Protein AF-A0A8T6V2K8-F1 (afdb_monomer_lite)

pLDDT: mean 85.39, std 12.75, range [41.53, 95.5]

Foldseek 3Di:
DDADFARKDWDADPVPRHTPDIDRLCPVPPWTFPDKDDPDPVQQWIWTQIPVRFIQIKHKDWDWDDDPPDTDTDIDIDGPPDSDTHHPPPPPPPPDD

Secondary structure (DSSP, 8-state):
-EE-TTSEEEEE-TTT--EEEEEETTTTSS--EEEEEEEETTTTEEEEEETTS-EEEEEEEEEEEE-SS-EEEEEEEE-TT-SS-B-----------

Structure (mmCIF, N/CA/C/O backbone):
data_AF-A0A8T6V2K8-F1
#
_entry.id   AF-A0A8T6V2K8-F1
#
loop_
_atom_site.group_PDB
_atom_site.id
_atom_site.type_symbol
_atom_site.label_atom_id
_atom_site.label_alt_id
_atom_site.label_comp_id
_atom_site.label_asym_id
_atom_site.label_entity_id
_atom_site.label_seq_id
_atom_site.pdbx_PDB_ins_code
_atom_site.Cartn_x
_atom_site.Cartn_y
_atom_site.Cartn_z
_atom_site.occupancy
_atom_site.B_iso_or_equiv
_atom_site.auth_seq_id
_atom_site.auth_comp_id
_atom_site.auth_asym_id
_atom_site.auth_atom_id
_atom_site.pdbx_PDB_model_num
ATOM 1 N N . MET A 1 1 ? 6.847 -5.500 -4.308 1.00 89.06 1 MET A N 1
ATOM 2 C CA . MET A 1 1 ? 6.225 -4.577 -3.330 1.00 89.06 1 MET A CA 1
ATOM 3 C C . MET A 1 1 ? 6.332 -5.203 -1.958 1.00 89.06 1 MET A C 1
ATOM 5 O O . MET A 1 1 ? 6.212 -6.419 -1.858 1.00 89.06 1 MET A O 1
ATOM 9 N N . ARG A 1 2 ? 6.552 -4.395 -0.924 1.00 92.31 2 ARG A N 1
ATOM 10 C CA . ARG A 1 2 ? 6.421 -4.802 0.477 1.00 92.31 2 ARG A CA 1
ATOM 11 C C . ARG A 1 2 ? 5.472 -3.855 1.201 1.00 92.31 2 ARG A C 1
ATOM 13 O O . ARG A 1 2 ? 5.434 -2.675 0.868 1.00 92.31 2 ARG A O 1
ATOM 20 N N . LEU A 1 3 ? 4.747 -4.390 2.172 1.00 90.88 3 LEU A N 1
ATOM 21 C CA . LEU A 1 3 ? 3.891 -3.654 3.093 1.00 90.88 3 LEU A CA 1
ATOM 22 C C . LEU A 1 3 ? 4.428 -3.890 4.507 1.00 90.88 3 LEU A C 1
ATOM 24 O O . LEU A 1 3 ? 4.621 -5.041 4.906 1.00 90.88 3 LEU A O 1
ATOM 28 N N . SER A 1 4 ? 4.693 -2.822 5.247 1.00 88.19 4 SER A N 1
ATOM 29 C CA . SER A 1 4 ? 5.109 -2.886 6.649 1.00 88.19 4 SER A CA 1
ATOM 30 C C . SER A 1 4 ? 3.935 -2.674 7.608 1.00 88.19 4 SER A C 1
ATOM 32 O O . SER A 1 4 ? 2.840 -2.267 7.224 1.00 88.19 4 SER A O 1
ATOM 34 N N . LYS A 1 5 ? 4.168 -2.992 8.887 1.00 81.69 5 LYS A N 1
ATOM 35 C CA . LYS A 1 5 ? 3.163 -2.928 9.966 1.00 81.69 5 LYS A CA 1
ATOM 36 C C . LYS A 1 5 ? 2.725 -1.506 10.345 1.00 81.69 5 LYS A C 1
ATOM 38 O O . LYS A 1 5 ? 1.790 -1.329 11.111 1.00 81.69 5 LYS A O 1
ATOM 43 N N . ASP A 1 6 ? 3.401 -0.490 9.847 1.00 83.81 6 ASP A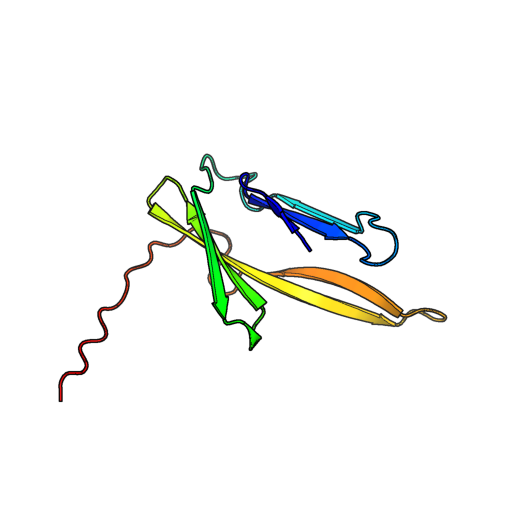 N 1
ATOM 44 C CA . ASP A 1 6 ? 3.037 0.922 9.988 1.00 83.81 6 ASP A CA 1
ATOM 45 C C . ASP A 1 6 ? 2.173 1.415 8.810 1.00 83.81 6 ASP A C 1
ATOM 47 O O . ASP A 1 6 ? 1.908 2.606 8.688 1.00 83.81 6 ASP A O 1
ATOM 51 N N . GLY A 1 7 ? 1.724 0.514 7.925 1.00 88.50 7 GLY A N 1
ATOM 52 C CA . GLY A 1 7 ? 0.920 0.887 6.761 1.00 88.50 7 GLY A CA 1
ATOM 53 C C . GLY A 1 7 ? 1.731 1.573 5.660 1.00 88.50 7 GLY A C 1
ATOM 54 O O . GLY A 1 7 ? 1.162 2.283 4.830 1.00 88.50 7 GLY A O 1
ATOM 55 N N . VAL A 1 8 ? 3.052 1.372 5.638 1.00 92.38 8 VAL A N 1
ATOM 56 C CA . VAL A 1 8 ? 3.919 1.880 4.571 1.00 92.38 8 VAL A CA 1
ATOM 57 C C . VAL A 1 8 ? 4.059 0.835 3.468 1.00 92.38 8 VAL A C 1
ATOM 59 O O . VAL A 1 8 ? 4.452 -0.312 3.694 1.00 92.38 8 VAL A O 1
ATOM 62 N N . VAL A 1 9 ? 3.742 1.244 2.242 1.00 94.81 9 VAL A N 1
ATOM 63 C CA . VAL A 1 9 ? 3.927 0.446 1.033 1.00 94.81 9 VAL A CA 1
ATOM 64 C C . VAL A 1 9 ? 5.180 0.918 0.320 1.00 94.81 9 VAL A C 1
ATOM 66 O O . VAL A 1 9 ? 5.336 2.098 0.023 1.00 94.81 9 VAL A O 1
ATOM 69 N N . GLN A 1 10 ? 6.072 -0.019 0.011 1.00 95.50 10 GLN A N 1
ATOM 70 C CA . GLN A 1 10 ? 7.268 0.258 -0.775 1.00 95.50 10 GLN A CA 1
ATOM 71 C C . GLN A 1 10 ? 7.297 -0.598 -2.030 1.00 95.50 10 GLN A C 1
ATOM 73 O O . GLN A 1 10 ? 7.271 -1.837 -1.996 1.00 95.50 10 GLN A O 1
ATOM 78 N N . PHE A 1 11 ? 7.387 0.090 -3.157 1.00 94.75 11 PHE A N 1
ATOM 79 C CA . PHE A 1 11 ? 7.645 -0.491 -4.457 1.00 94.75 11 PHE A CA 1
ATOM 80 C C . PHE A 1 11 ? 9.135 -0.440 -4.736 1.00 94.75 11 PHE A C 1
ATOM 82 O O . PHE A 1 11 ? 9.791 0.563 -4.469 1.00 94.75 11 PHE A O 1
ATOM 89 N N . PHE A 1 12 ? 9.664 -1.534 -5.263 1.00 93.62 12 PHE A N 1
ATOM 90 C CA . PHE A 1 12 ? 11.078 -1.679 -5.554 1.00 93.62 12 PHE A CA 1
ATOM 91 C C . PHE A 1 12 ? 11.272 -2.592 -6.759 1.00 93.62 12 PHE A C 1
ATOM 93 O O . PHE A 1 12 ? 10.421 -3.450 -7.033 1.00 93.62 12 PHE A O 1
ATOM 100 N N . TYR A 1 13 ? 12.385 -2.403 -7.455 1.00 89.38 13 TYR A N 1
ATOM 101 C CA . TYR A 1 13 ? 12.845 -3.296 -8.507 1.00 89.38 13 TYR A CA 1
ATOM 102 C C . TYR A 1 13 ? 13.293 -4.624 -7.889 1.00 89.38 13 TYR A C 1
ATOM 104 O O . TYR A 1 13 ? 14.049 -4.642 -6.923 1.00 89.38 13 TYR A O 1
ATOM 112 N N . VAL A 1 14 ? 12.780 -5.749 -8.392 1.00 87.06 14 VAL A N 1
ATOM 113 C CA . VAL A 1 14 ? 13.018 -7.073 -7.779 1.00 87.06 14 VAL A CA 1
ATOM 114 C C . VAL A 1 14 ? 14.463 -7.542 -7.976 1.00 87.06 14 VAL A C 1
ATOM 116 O O . VAL A 1 14 ? 14.992 -8.259 -7.133 1.00 87.06 14 VAL A O 1
ATOM 119 N N . ASP A 1 15 ? 15.091 -7.132 -9.072 1.00 89.06 15 ASP A N 1
ATOM 120 C CA . ASP A 1 15 ? 16.462 -7.465 -9.456 1.00 89.06 15 ASP A CA 1
ATOM 121 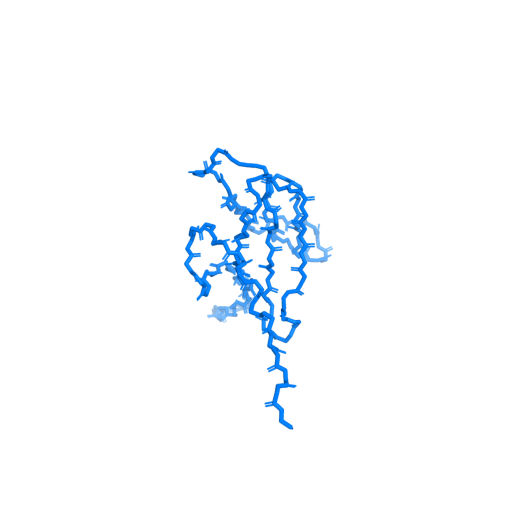C C . ASP A 1 15 ? 17.514 -6.649 -8.693 1.00 89.06 15 ASP A C 1
ATOM 123 O O . ASP A 1 15 ? 18.529 -7.209 -8.282 1.00 89.06 15 ASP A O 1
ATOM 127 N N . THR A 1 16 ? 17.277 -5.354 -8.467 1.00 91.44 16 THR A N 1
ATOM 128 C CA . THR A 1 16 ? 18.239 -4.470 -7.782 1.00 91.44 16 THR A CA 1
ATOM 129 C C . THR A 1 16 ? 17.901 -4.194 -6.317 1.00 91.44 16 THR A C 1
ATOM 131 O O . THR A 1 16 ? 18.775 -3.809 -5.543 1.00 91.44 16 THR A O 1
ATOM 134 N N . GLY A 1 17 ? 16.640 -4.362 -5.916 1.00 91.38 17 GLY A N 1
ATOM 135 C CA . GLY A 1 17 ? 16.130 -3.933 -4.611 1.00 91.38 17 GLY A CA 1
ATOM 136 C C . GLY A 1 17 ? 15.946 -2.415 -4.477 1.00 91.38 17 GLY A C 1
ATOM 137 O O . GLY A 1 17 ? 15.555 -1.947 -3.406 1.00 91.38 17 GLY A O 1
ATOM 138 N N . GLU A 1 18 ? 16.211 -1.641 -5.532 1.00 92.88 18 GLU A N 1
ATOM 139 C CA . GLU A 1 18 ? 16.084 -0.183 -5.524 1.00 92.88 18 GLU A CA 1
ATOM 140 C C . GLU A 1 18 ? 14.622 0.236 -5.334 1.00 92.88 18 GLU A C 1
ATOM 142 O O . GLU A 1 18 ? 13.725 -0.271 -6.009 1.00 92.88 18 GLU A O 1
ATOM 147 N N . ILE A 1 19 ? 14.381 1.170 -4.410 1.00 93.69 19 ILE A N 1
ATOM 148 C CA . ILE A 1 19 ? 13.045 1.693 -4.116 1.00 93.69 19 ILE A CA 1
ATOM 149 C C . ILE A 1 19 ? 12.610 2.633 -5.241 1.00 93.69 19 ILE A C 1
ATOM 151 O O . ILE A 1 19 ? 13.257 3.638 -5.509 1.00 93.69 19 ILE A O 1
ATOM 155 N N . ILE A 1 20 ? 11.464 2.325 -5.841 1.00 92.50 20 ILE A N 1
ATOM 156 C CA . ILE A 1 20 ? 10.837 3.104 -6.914 1.00 92.50 20 ILE A CA 1
ATOM 157 C C . ILE A 1 20 ? 9.864 4.129 -6.325 1.00 92.50 20 ILE A C 1
ATOM 159 O O . ILE A 1 20 ? 9.803 5.269 -6.774 1.00 92.50 20 ILE A O 1
ATO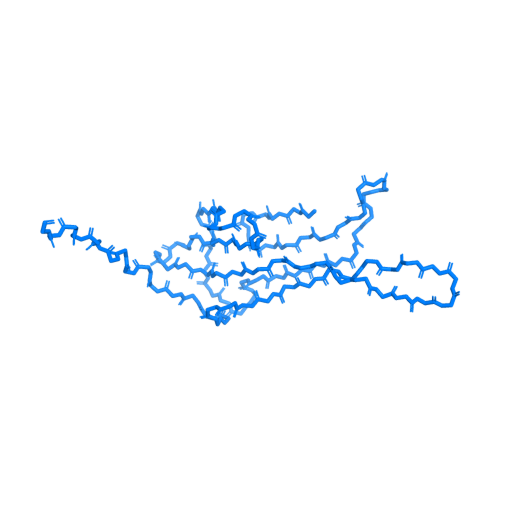M 163 N N . GLN A 1 21 ? 9.079 3.715 -5.327 1.00 93.75 21 GLN A N 1
ATOM 164 C CA . GLN A 1 21 ? 8.031 4.537 -4.723 1.00 93.75 21 GLN A CA 1
ATOM 165 C C . GLN A 1 21 ? 7.760 4.083 -3.288 1.00 93.75 21 GLN A C 1
ATOM 167 O O . GLN A 1 21 ? 7.827 2.890 -2.983 1.00 93.75 21 GLN A O 1
ATOM 172 N N . THR A 1 22 ? 7.462 5.037 -2.408 1.00 95.00 22 THR A N 1
ATOM 173 C CA . THR A 1 22 ? 7.020 4.787 -1.032 1.00 95.00 22 THR A CA 1
ATOM 174 C C . THR A 1 22 ? 5.735 5.563 -0.781 1.00 95.00 22 THR A C 1
ATOM 176 O O . THR A 1 22 ? 5.735 6.781 -0.927 1.00 95.00 22 THR A O 1
ATOM 179 N N . ASP A 1 23 ? 4.682 4.865 -0.367 1.00 94.06 23 ASP A N 1
ATOM 180 C CA . ASP A 1 23 ? 3.388 5.444 -0.010 1.00 94.06 23 ASP A CA 1
ATOM 181 C C . ASP A 1 23 ? 3.073 5.126 1.453 1.00 94.06 23 ASP A C 1
ATOM 183 O O . ASP A 1 23 ? 3.149 3.970 1.879 1.00 94.06 23 ASP A O 1
ATOM 187 N N . LYS A 1 24 ? 2.708 6.142 2.236 1.00 93.50 24 LYS A N 1
ATOM 188 C CA . LYS A 1 24 ? 2.284 5.979 3.631 1.00 93.50 24 LYS A CA 1
ATOM 189 C C . LYS A 1 24 ? 0.762 6.043 3.704 1.00 93.50 24 LYS A C 1
ATOM 191 O O . LYS A 1 24 ? 0.179 7.123 3.730 1.00 93.50 24 LYS A O 1
ATOM 196 N N . LEU A 1 25 ? 0.113 4.884 3.745 1.00 91.62 25 LEU A N 1
ATOM 197 C CA . LEU A 1 25 ? -1.347 4.791 3.621 1.00 91.62 25 LEU A CA 1
ATOM 198 C C . LEU A 1 25 ? -2.099 5.400 4.813 1.00 91.62 25 LEU A C 1
ATOM 200 O O . LEU A 1 25 ? -3.265 5.757 4.687 1.00 91.62 25 LEU A O 1
ATOM 204 N N . LEU A 1 26 ? -1.431 5.516 5.962 1.00 89.31 26 LEU A N 1
ATOM 205 C CA . LEU A 1 26 ? -2.010 5.998 7.214 1.00 89.31 26 LEU A CA 1
ATOM 206 C C . LEU A 1 26 ? -1.458 7.360 7.655 1.00 89.31 26 LEU A C 1
ATOM 208 O O . LEU A 1 26 ? -1.719 7.771 8.774 1.00 89.31 26 LEU A O 1
ATOM 212 N N . GLU A 1 27 ? -0.703 8.085 6.819 1.00 87.81 27 GLU A N 1
ATOM 213 C CA . GLU A 1 27 ? -0.026 9.329 7.249 1.00 87.81 27 GLU A CA 1
ATOM 214 C C . GLU A 1 27 ? -0.988 10.406 7.778 1.00 87.81 27 GLU A C 1
ATOM 216 O O . GLU A 1 27 ? -0.613 11.201 8.635 1.00 87.81 27 GLU A O 1
ATOM 221 N N . ASN A 1 28 ? -2.239 10.393 7.312 1.00 85.56 28 ASN A N 1
ATOM 222 C CA . ASN A 1 28 ? -3.285 11.324 7.740 1.00 85.56 28 ASN A CA 1
ATOM 223 C C . ASN A 1 28 ? -4.260 10.721 8.767 1.00 85.56 28 ASN A C 1
ATOM 225 O O . ASN A 1 28 ? -5.311 11.306 9.025 1.00 85.56 28 ASN A O 1
ATOM 229 N N . LEU A 1 29 ? -3.958 9.541 9.310 1.00 84.12 29 LEU A N 1
ATOM 230 C CA . LEU A 1 29 ? -4.819 8.804 10.228 1.00 84.12 29 LEU A CA 1
ATOM 231 C C . LEU A 1 29 ? -4.050 8.513 11.522 1.00 84.12 29 LEU A C 1
ATOM 233 O O . LEU A 1 29 ? -2.959 7.957 11.490 1.00 84.12 29 LEU A O 1
ATOM 237 N N . ASP A 1 30 ? -4.638 8.849 12.668 1.00 87.50 30 ASP A N 1
ATOM 238 C CA . ASP A 1 30 ? -4.070 8.526 13.985 1.00 87.50 30 ASP A CA 1
ATOM 239 C C . ASP A 1 30 ? -4.462 7.097 14.402 1.00 87.50 30 ASP A C 1
ATOM 241 O O . ASP A 1 30 ? -5.250 6.882 15.322 1.00 87.50 30 ASP A O 1
ATOM 245 N N . VAL A 1 31 ? -4.009 6.114 13.619 1.00 88.12 31 VAL A N 1
ATOM 246 C CA . VAL A 1 31 ? -4.355 4.686 13.744 1.00 88.12 31 VAL A CA 1
ATOM 247 C C . VAL A 1 31 ? -3.152 3.813 13.400 1.00 88.12 31 VAL A C 1
ATOM 249 O O . VAL A 1 31 ? -2.305 4.195 12.592 1.00 88.12 31 VAL A O 1
ATOM 252 N N . ASN A 1 32 ? -3.100 2.602 13.950 1.00 87.31 32 ASN A N 1
ATOM 253 C CA . ASN A 1 32 ? -2.064 1.617 13.621 1.00 87.31 32 ASN A CA 1
ATOM 254 C C . ASN A 1 32 ? -2.646 0.434 12.849 1.00 87.31 32 ASN A C 1
ATOM 256 O O . ASN A 1 32 ? -3.825 0.104 12.992 1.00 87.31 32 ASN A O 1
ATOM 260 N N . THR A 1 33 ? -1.813 -0.265 12.067 1.00 88.38 33 THR A N 1
ATOM 261 C CA . THR A 1 33 ? -2.229 -1.562 11.512 1.00 88.38 33 THR A CA 1
ATOM 262 C C . THR A 1 33 ? -1.988 -2.683 12.518 1.00 88.38 33 THR A C 1
ATOM 264 O O . THR A 1 33 ? -0.892 -2.845 13.053 1.00 88.38 33 THR A O 1
ATOM 267 N N . ASN A 1 34 ? -3.013 -3.502 12.729 1.00 86.50 34 ASN A N 1
ATOM 268 C CA . ASN A 1 34 ? -2.921 -4.744 13.492 1.00 86.50 34 ASN A CA 1
ATOM 269 C C . ASN A 1 34 ? -2.711 -5.952 12.577 1.00 86.50 34 ASN A C 1
ATOM 271 O O . ASN A 1 34 ? -2.073 -6.933 12.961 1.00 86.50 34 ASN A O 1
ATOM 275 N N . SER A 1 35 ? -3.277 -5.908 11.372 1.00 85.50 35 SER A N 1
ATOM 276 C CA . SER A 1 35 ? -3.268 -7.032 10.440 1.00 85.50 35 SER A CA 1
ATOM 277 C C . SER A 1 35 ? -3.388 -6.565 8.996 1.00 85.50 35 SER A C 1
ATOM 279 O O . SER A 1 35 ? -3.790 -5.438 8.714 1.00 85.50 35 SER A O 1
ATOM 281 N N . TRP A 1 36 ? -3.061 -7.457 8.070 1.00 89.31 36 TRP A N 1
ATOM 282 C CA . TRP A 1 36 ? -3.319 -7.265 6.653 1.00 89.31 36 TRP A CA 1
ATOM 283 C C . TRP A 1 36 ? -3.762 -8.589 6.040 1.00 89.31 36 TRP A C 1
ATOM 285 O O . TRP A 1 36 ? -3.372 -9.662 6.507 1.00 89.31 36 TRP A O 1
ATOM 295 N N . THR A 1 37 ? -4.597 -8.516 5.011 1.00 87.25 37 THR A N 1
ATOM 296 C CA . THR A 1 37 ? -5.065 -9.692 4.280 1.00 87.25 37 THR A CA 1
ATOM 297 C C . THR A 1 37 ? -5.275 -9.375 2.812 1.00 87.25 37 THR A C 1
ATOM 299 O O . THR A 1 37 ? -5.574 -8.239 2.433 1.00 87.25 37 THR A O 1
ATOM 302 N N . HIS A 1 38 ? -5.143 -10.403 1.985 1.00 89.12 38 HIS A N 1
ATOM 303 C CA . HIS A 1 38 ? -5.488 -10.316 0.582 1.00 89.12 38 HIS A CA 1
ATOM 304 C C . HIS A 1 38 ? -7.002 -10.491 0.427 1.00 89.12 38 HIS A C 1
ATOM 306 O O . HIS A 1 38 ? -7.542 -11.540 0.770 1.00 89.12 38 HIS A O 1
ATOM 312 N N . VAL A 1 39 ? -7.694 -9.459 -0.055 1.00 87.69 39 VAL A N 1
ATOM 313 C CA . VAL A 1 39 ? -9.155 -9.494 -0.257 1.00 87.69 39 VAL A CA 1
ATOM 314 C C . VAL A 1 39 ? -9.494 -10.168 -1.587 1.00 87.69 39 VAL A C 1
ATOM 316 O O . VAL A 1 39 ? -10.447 -10.936 -1.657 1.00 87.69 39 VAL A O 1
ATOM 319 N N . ASP A 1 40 ? -8.708 -9.907 -2.638 1.00 88.44 40 ASP A N 1
ATOM 320 C CA . ASP A 1 40 ? -8.903 -10.496 -3.971 1.00 88.44 40 ASP A CA 1
ATOM 321 C C . ASP A 1 40 ? -7.575 -10.581 -4.744 1.00 88.44 40 ASP A C 1
ATOM 323 O O . ASP A 1 40 ? -7.017 -9.549 -5.147 1.00 88.44 40 ASP A O 1
ATOM 327 N N . TYR A 1 41 ? -7.051 -11.806 -4.913 1.00 86.75 41 TYR A N 1
ATOM 328 C CA . TYR A 1 41 ? -5.747 -12.104 -5.538 1.00 86.75 41 TYR A CA 1
ATOM 329 C C . TYR A 1 41 ? -5.676 -11.660 -6.990 1.00 86.75 41 TYR A C 1
ATOM 331 O O . TYR A 1 41 ? -4.669 -11.088 -7.402 1.00 86.75 41 TYR A O 1
ATOM 339 N N . GLU A 1 42 ? -6.754 -11.841 -7.741 1.00 87.75 42 GLU A N 1
ATOM 340 C CA . GLU A 1 42 ? -6.795 -11.490 -9.159 1.00 87.75 42 GLU A CA 1
ATOM 341 C C . GLU A 1 42 ? -6.841 -9.975 -9.351 1.00 87.75 42 GLU A C 1
ATOM 343 O O . GLU A 1 42 ? -6.263 -9.431 -10.294 1.00 87.75 42 GLU A O 1
ATOM 348 N N . LYS A 1 43 ? -7.495 -9.269 -8.424 1.00 88.75 43 LYS A N 1
ATOM 349 C CA . LYS A 1 43 ? -7.640 -7.814 -8.488 1.00 88.75 43 LYS A CA 1
ATOM 350 C C . LYS A 1 43 ? -6.550 -7.047 -7.749 1.00 88.75 43 LYS A C 1
ATOM 352 O O . LYS A 1 43 ? -6.571 -5.820 -7.821 1.00 88.75 43 LYS A O 1
ATOM 357 N N . ASN A 1 44 ? -5.593 -7.707 -7.092 1.00 93.06 44 ASN A N 1
ATOM 358 C CA . ASN A 1 44 ? -4.552 -7.061 -6.277 1.00 93.06 44 ASN A CA 1
ATOM 359 C C . ASN A 1 44 ? -5.118 -6.178 -5.144 1.00 93.06 44 ASN A C 1
ATOM 361 O O . ASN A 1 44 ? -4.590 -5.098 -4.866 1.00 93.06 44 ASN A O 1
ATOM 365 N N . ILE A 1 45 ? -6.225 -6.602 -4.522 1.00 93.69 45 ILE A N 1
ATOM 366 C CA . ILE A 1 45 ? -6.884 -5.852 -3.442 1.00 93.69 45 ILE A CA 1
ATOM 367 C C . ILE A 1 45 ? -6.402 -6.360 -2.084 1.00 93.69 45 ILE A C 1
ATOM 369 O O . ILE A 1 45 ? -6.480 -7.556 -1.798 1.00 93.69 45 ILE A O 1
ATOM 373 N N . ILE A 1 46 ? -5.967 -5.433 -1.235 1.00 93.25 46 ILE A N 1
ATOM 374 C CA . ILE A 1 46 ? -5.475 -5.682 0.120 1.00 93.25 46 ILE A CA 1
ATOM 375 C C . ILE A 1 46 ? -6.342 -4.915 1.119 1.00 93.25 46 ILE A C 1
ATOM 377 O O . ILE A 1 46 ? -6.684 -3.752 0.907 1.00 93.25 46 ILE A O 1
ATOM 381 N N . GLY A 1 47 ? -6.681 -5.576 2.222 1.00 93.06 47 GLY A N 1
ATOM 382 C CA . GLY A 1 47 ? -7.321 -4.967 3.382 1.00 93.06 47 GLY A CA 1
ATOM 383 C C . GLY A 1 47 ? -6.326 -4.827 4.529 1.00 93.06 47 GLY A C 1
ATOM 384 O O . GLY A 1 47 ? -5.685 -5.808 4.908 1.00 93.06 47 GLY A O 1
ATOM 385 N N . LEU A 1 48 ? -6.214 -3.626 5.091 1.00 92.88 48 LEU A N 1
ATOM 386 C CA . LEU A 1 48 ? -5.467 -3.335 6.315 1.00 92.88 48 LEU A CA 1
ATOM 387 C C . LEU A 1 48 ? -6.430 -3.269 7.490 1.00 92.88 48 LEU A C 1
ATOM 389 O O . LEU A 1 48 ? -7.232 -2.343 7.563 1.00 92.88 48 LEU A O 1
ATOM 393 N N . GLY A 1 49 ? -6.340 -4.228 8.406 1.00 91.94 49 GLY A N 1
ATOM 394 C CA . GLY A 1 49 ? -7.073 -4.182 9.664 1.00 91.94 49 GLY A CA 1
ATOM 395 C C . GLY A 1 49 ? -6.390 -3.236 10.641 1.00 91.94 49 GLY A C 1
ATOM 396 O O . GLY A 1 49 ? -5.218 -3.437 10.975 1.00 91.94 49 GLY A O 1
ATOM 397 N N . LEU A 1 50 ? -7.124 -2.226 11.095 1.00 91.94 50 LEU A N 1
ATOM 398 C CA . LEU A 1 50 ? -6.641 -1.192 12.004 1.00 91.94 50 LEU A CA 1
ATOM 399 C C . LEU A 1 50 ? -6.935 -1.541 13.466 1.00 91.94 50 LEU A C 1
ATOM 401 O O . LEU A 1 50 ? -7.804 -2.363 13.768 1.00 91.94 50 LEU A O 1
ATOM 405 N N . ASP A 1 51 ? -6.221 -0.901 14.383 1.00 91.19 51 ASP A N 1
ATOM 406 C CA . ASP A 1 51 ? -6.451 -0.999 15.830 1.00 91.19 51 ASP A CA 1
ATOM 407 C C . ASP A 1 51 ? -7.829 -0.498 16.279 1.00 91.19 51 ASP A C 1
ATOM 409 O O . ASP A 1 51 ? -8.371 -0.998 17.265 1.00 91.19 51 ASP A O 1
ATOM 413 N N . THR A 1 52 ? -8.453 0.386 15.503 1.00 89.38 52 THR A N 1
ATOM 414 C CA . THR A 1 52 ? -9.839 0.835 15.699 1.00 89.38 52 THR A CA 1
ATOM 415 C C . THR A 1 52 ? -10.893 -0.223 15.349 1.00 89.38 52 THR A C 1
ATOM 417 O O . THR A 1 52 ? -12.077 -0.020 15.612 1.00 89.38 52 THR A O 1
ATOM 420 N N . GLY A 1 53 ? -10.498 -1.343 14.733 1.00 88.88 53 GLY A N 1
ATOM 421 C CA . GLY A 1 53 ? -11.409 -2.362 14.196 1.00 88.88 53 GLY A CA 1
ATOM 422 C C . GLY A 1 53 ? -11.955 -2.044 12.799 1.00 88.88 53 GLY A C 1
ATOM 423 O O . GLY A 1 53 ? -12.667 -2.863 12.215 1.00 88.88 53 GLY A O 1
ATOM 424 N N . GLN A 1 54 ? -11.609 -0.884 12.238 1.00 91.75 54 GLN A N 1
ATOM 425 C CA . GLN A 1 54 ? -11.899 -0.539 10.847 1.00 91.75 54 GLN A CA 1
ATOM 426 C C . GLN A 1 54 ? -10.910 -1.213 9.892 1.00 91.75 54 GLN A C 1
ATOM 428 O O . GLN A 1 54 ? -9.854 -1.709 10.295 1.00 91.75 54 GLN A O 1
ATOM 433 N N . VAL A 1 55 ? -11.240 -1.198 8.602 1.00 92.19 55 VAL A N 1
ATOM 434 C CA . VAL A 1 55 ? -10.372 -1.698 7.539 1.00 92.19 55 VAL A CA 1
ATOM 435 C C . VAL A 1 55 ? -10.184 -0.645 6.461 1.00 92.19 55 VAL A C 1
ATOM 437 O O . VAL A 1 55 ? -11.156 -0.115 5.926 1.00 92.19 55 VAL A O 1
ATOM 440 N N . LEU A 1 56 ? -8.931 -0.371 6.106 1.00 93.56 56 LEU A N 1
ATOM 441 C CA . LEU A 1 56 ? -8.595 0.393 4.907 1.00 93.56 56 LEU A CA 1
ATOM 442 C C . LEU A 1 56 ? -8.378 -0.579 3.747 1.00 93.56 56 LEU A C 1
ATOM 444 O O . LEU A 1 56 ? -7.540 -1.476 3.841 1.00 93.56 56 LEU A O 1
ATOM 448 N N . ILE A 1 57 ? -9.128 -0.412 2.657 1.00 93.81 57 ILE A N 1
ATOM 449 C CA . ILE A 1 57 ? -9.005 -1.261 1.469 1.00 93.81 57 ILE A CA 1
ATOM 450 C C . ILE A 1 57 ? -8.317 -0.477 0.363 1.00 93.81 57 ILE A C 1
ATOM 452 O O . ILE A 1 57 ? -8.826 0.542 -0.105 1.00 93.81 57 ILE A O 1
ATOM 456 N N . PHE A 1 58 ? -7.190 -0.998 -0.101 1.00 95.00 58 PHE A N 1
ATOM 457 C CA . PHE A 1 58 ? -6.443 -0.422 -1.206 1.00 95.00 58 PHE A CA 1
ATOM 458 C C . PHE A 1 58 ? -6.124 -1.486 -2.253 1.00 95.00 58 PHE A C 1
ATOM 460 O O . PHE A 1 58 ? -6.189 -2.693 -2.012 1.00 95.00 58 PHE A O 1
ATOM 467 N N . ARG A 1 59 ? -5.778 -1.028 -3.448 1.00 95.19 59 ARG A N 1
ATOM 468 C CA . ARG A 1 59 ? -5.359 -1.856 -4.569 1.00 95.19 59 ARG A CA 1
ATOM 469 C C . ARG A 1 59 ? -4.030 -1.348 -5.089 1.00 95.19 59 ARG A C 1
ATOM 471 O O . ARG A 1 59 ? -3.885 -0.149 -5.324 1.00 95.19 59 ARG A O 1
ATOM 478 N N . HIS A 1 60 ? -3.090 -2.259 -5.303 1.00 94.56 60 HIS A N 1
ATOM 479 C CA . HIS A 1 60 ? -1.840 -1.933 -5.977 1.00 94.56 60 HIS A CA 1
ATOM 480 C C . HIS A 1 60 ? -1.926 -2.288 -7.463 1.00 94.56 60 HIS A C 1
ATOM 482 O O . HIS A 1 60 ? -2.389 -3.361 -7.850 1.00 94.56 60 HIS A O 1
ATOM 488 N N . GLU A 1 61 ? -1.463 -1.379 -8.309 1.00 92.56 61 GLU A N 1
ATOM 489 C CA . GLU A 1 61 ? -1.432 -1.540 -9.759 1.00 92.56 61 GLU A CA 1
ATOM 490 C C . GLU A 1 61 ? -0.025 -1.275 -10.293 1.00 92.56 61 GLU A C 1
ATOM 492 O O . GLU A 1 61 ? 0.757 -0.542 -9.690 1.00 92.56 61 GLU A O 1
ATOM 497 N N . TYR A 1 62 ? 0.279 -1.859 -11.450 1.00 90.25 62 TYR A N 1
ATOM 498 C CA . TYR A 1 62 ? 1.526 -1.641 -12.173 1.00 90.25 62 TYR A CA 1
ATOM 499 C C . TYR A 1 62 ? 1.191 -1.202 -13.589 1.00 90.25 62 TYR A C 1
ATOM 501 O O . TYR A 1 62 ? 0.755 -2.006 -14.415 1.00 90.25 62 TYR A O 1
ATOM 509 N N . LYS A 1 63 ? 1.365 0.086 -13.869 1.00 86.62 63 LYS A N 1
ATOM 510 C CA . LYS A 1 63 ? 1.155 0.639 -15.206 1.00 86.62 63 LYS A CA 1
ATOM 511 C C . LYS A 1 63 ? 2.461 0.577 -15.978 1.00 86.62 63 LYS A C 1
ATOM 513 O O . LYS A 1 63 ? 3.521 0.886 -15.445 1.00 86.62 63 LYS A O 1
ATOM 518 N N . LEU A 1 64 ? 2.384 0.191 -17.244 1.00 86.06 64 LEU A N 1
ATOM 519 C CA . LEU A 1 64 ? 3.518 0.294 -18.151 1.00 86.06 64 LEU A CA 1
ATOM 520 C C . LEU A 1 64 ? 3.450 1.643 -18.849 1.00 86.06 64 LEU A C 1
ATOM 522 O O . LEU A 1 64 ? 2.464 1.954 -19.518 1.00 86.06 64 LEU A O 1
ATOM 526 N N . LYS A 1 65 ? 4.505 2.438 -18.701 1.00 79.19 65 LYS A N 1
ATOM 527 C CA . LYS A 1 65 ? 4.735 3.600 -19.548 1.00 79.19 65 LYS A CA 1
ATOM 528 C C . LYS A 1 65 ? 5.754 3.212 -20.606 1.00 79.19 65 LYS A C 1
ATOM 530 O O . LYS A 1 65 ? 6.856 2.766 -20.288 1.00 79.19 65 LYS A O 1
ATOM 535 N N . TYR A 1 66 ? 5.361 3.375 -21.859 1.00 77.12 66 TYR A N 1
ATOM 536 C CA . TYR A 1 66 ? 6.254 3.225 -22.996 1.00 77.12 66 TYR A CA 1
ATOM 537 C C . TYR A 1 66 ? 6.910 4.584 -23.238 1.00 77.12 66 TYR A C 1
ATOM 539 O O . TYR A 1 66 ? 6.225 5.541 -23.600 1.00 77.12 66 TYR A O 1
ATOM 547 N N . GLY A 1 67 ? 8.200 4.688 -22.921 1.00 75.62 67 GLY A N 1
ATOM 548 C CA . GLY A 1 67 ? 9.049 5.763 -23.428 1.00 75.62 67 GLY A CA 1
ATOM 549 C C . GLY A 1 67 ? 9.640 5.384 -24.786 1.00 75.62 67 GLY A C 1
ATOM 550 O O . GLY A 1 67 ? 9.411 4.272 -25.263 1.00 75.62 67 GLY A O 1
ATOM 551 N N . ASP A 1 68 ? 10.422 6.293 -25.368 1.00 69.19 68 ASP A N 1
ATOM 552 C CA . ASP A 1 68 ? 11.019 6.100 -26.695 1.00 69.19 68 ASP A CA 1
ATOM 553 C C . ASP A 1 68 ? 11.955 4.874 -26.765 1.00 69.19 68 ASP A C 1
ATOM 555 O O . ASP A 1 68 ? 11.972 4.202 -27.789 1.00 69.19 68 ASP A O 1
ATOM 559 N N . ASP A 1 69 ? 12.639 4.510 -25.666 1.00 67.88 69 ASP A N 1
ATOM 560 C CA . ASP A 1 69 ? 13.639 3.421 -25.668 1.00 67.88 69 ASP A CA 1
ATOM 561 C C . ASP A 1 69 ? 13.526 2.402 -24.515 1.00 67.88 69 ASP A C 1
ATOM 563 O O . ASP A 1 69 ? 14.272 1.423 -24.472 1.00 67.88 69 ASP A O 1
ATOM 567 N N . TYR A 1 70 ? 12.601 2.576 -23.563 1.00 74.81 70 TYR A N 1
ATOM 568 C CA . TYR A 1 70 ? 12.449 1.625 -22.455 1.00 74.81 70 TYR A CA 1
ATOM 569 C C . TYR A 1 70 ? 11.025 1.555 -21.893 1.00 74.81 70 TYR A C 1
ATOM 571 O O . TYR A 1 70 ? 10.237 2.503 -21.946 1.00 74.81 70 TYR A O 1
ATOM 579 N N . ARG A 1 71 ? 10.695 0.376 -21.349 1.00 80.50 71 ARG A N 1
ATOM 580 C CA . ARG A 1 71 ? 9.453 0.124 -20.610 1.00 80.50 71 ARG A CA 1
ATOM 581 C C . ARG A 1 71 ? 9.673 0.499 -19.151 1.00 80.50 71 ARG A C 1
ATOM 583 O O . ARG A 1 71 ? 10.432 -0.176 -18.461 1.00 80.50 71 ARG A O 1
ATOM 590 N N . THR A 1 72 ? 8.976 1.523 -18.676 1.00 82.44 72 THR A N 1
ATOM 591 C CA . THR A 1 72 ? 9.003 1.915 -17.263 1.00 82.44 72 THR A CA 1
ATOM 592 C C . THR A 1 72 ? 7.781 1.361 -16.554 1.00 82.44 72 THR A C 1
ATOM 594 O O . THR A 1 72 ? 6.647 1.618 -16.966 1.00 82.44 72 THR A O 1
ATOM 597 N N . VAL A 1 73 ? 8.002 0.618 -15.471 1.00 84.31 73 VAL A N 1
ATOM 598 C CA . VAL A 1 73 ? 6.928 0.197 -14.568 1.00 84.31 73 VAL A CA 1
ATOM 599 C C . VAL A 1 73 ? 6.634 1.344 -13.608 1.00 84.31 73 VAL A C 1
ATOM 601 O O . VAL A 1 73 ? 7.502 1.759 -12.848 1.00 84.31 73 VAL A O 1
ATOM 604 N N . ILE A 1 74 ? 5.404 1.845 -13.638 1.00 89.00 74 ILE A N 1
ATOM 605 C CA . ILE A 1 74 ? 4.905 2.870 -12.724 1.00 89.00 74 ILE A CA 1
ATOM 606 C C . ILE A 1 74 ? 3.935 2.187 -11.756 1.00 89.00 74 ILE A C 1
ATOM 608 O O . ILE A 1 74 ? 2.807 1.868 -12.152 1.00 89.00 74 ILE A O 1
ATOM 612 N N . PRO A 1 75 ? 4.362 1.901 -10.516 1.00 93.25 75 PRO A N 1
ATOM 613 C CA . PRO A 1 75 ? 3.451 1.418 -9.496 1.00 93.25 75 PRO A CA 1
ATOM 614 C C . PRO A 1 75 ? 2.452 2.513 -9.103 1.00 93.25 75 PRO A C 1
ATOM 616 O O . PRO A 1 75 ? 2.753 3.702 -9.169 1.00 93.25 75 PRO A O 1
ATOM 619 N N . SER A 1 76 ? 1.255 2.121 -8.684 1.00 93.06 76 SER A N 1
ATOM 620 C CA . SER A 1 76 ? 0.287 3.054 -8.107 1.00 93.06 76 SER A CA 1
ATOM 621 C C . SER A 1 76 ? -0.613 2.377 -7.087 1.00 93.06 76 SER A C 1
ATOM 623 O O . SER A 1 76 ? -0.955 1.202 -7.238 1.00 93.06 76 SER A O 1
ATOM 625 N N . ILE A 1 77 ? -1.045 3.142 -6.088 1.00 94.38 77 ILE A N 1
ATOM 626 C CA . ILE A 1 77 ? -2.081 2.748 -5.136 1.00 94.38 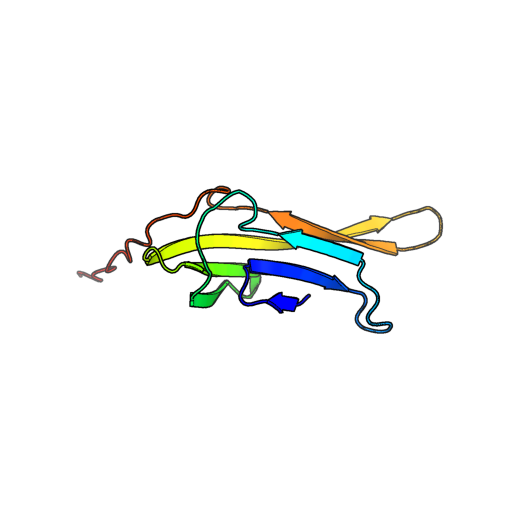77 ILE A CA 1
ATOM 627 C C . ILE A 1 77 ? -3.397 3.418 -5.523 1.00 94.38 77 ILE A C 1
ATOM 629 O O . ILE A 1 77 ? -3.433 4.594 -5.876 1.00 94.38 77 ILE A O 1
ATOM 633 N N . THR A 1 78 ? -4.482 2.654 -5.468 1.00 94.94 78 THR A N 1
ATOM 634 C CA . THR A 1 78 ? -5.850 3.148 -5.652 1.00 94.94 78 THR A CA 1
ATOM 635 C C . THR A 1 78 ? -6.734 2.655 -4.516 1.00 94.94 78 THR A C 1
ATOM 637 O O . THR A 1 78 ? -6.447 1.631 -3.896 1.00 94.94 78 THR A O 1
ATOM 640 N N . TYR A 1 79 ? -7.825 3.368 -4.254 1.00 93.94 79 TYR A N 1
ATOM 641 C CA . TYR A 1 79 ? -8.730 3.073 -3.148 1.00 93.94 79 TYR A CA 1
ATOM 642 C C . TYR A 1 79 ? -10.129 2.743 -3.680 1.00 93.94 79 TYR A C 1
ATOM 644 O O . TYR A 1 79 ? -10.978 3.631 -3.769 1.00 93.94 79 TYR A O 1
ATOM 652 N N . PRO A 1 80 ? -10.396 1.480 -4.068 1.00 90.56 80 PRO A N 1
ATOM 653 C CA . PRO A 1 80 ? -11.663 1.101 -4.700 1.00 90.56 80 PRO A CA 1
ATOM 654 C C . PRO A 1 80 ? -12.892 1.318 -3.803 1.00 90.56 80 PRO A C 1
ATOM 656 O O . PRO A 1 80 ? -14.003 1.414 -4.315 1.00 90.56 80 PRO A O 1
ATOM 659 N N . TYR A 1 81 ? -12.691 1.423 -2.486 1.00 90.00 81 TYR A N 1
ATOM 660 C CA . TYR A 1 81 ? -13.737 1.685 -1.492 1.00 90.00 81 TYR A CA 1
ATOM 661 C C . TYR A 1 81 ? -13.587 3.059 -0.811 1.00 90.00 81 TYR A C 1
ATOM 663 O O . TYR A 1 81 ? -14.262 3.327 0.179 1.00 90.00 81 TYR A O 1
ATOM 671 N N . GLY A 1 82 ? -12.731 3.936 -1.349 1.00 92.19 82 GLY A N 1
ATOM 672 C CA . GLY A 1 82 ? -12.402 5.239 -0.768 1.00 92.19 82 GLY A CA 1
ATOM 673 C C . GLY A 1 82 ? -11.170 5.214 0.140 1.00 92.19 82 GLY A C 1
ATOM 674 O O . GLY A 1 82 ? -10.745 4.170 0.625 1.00 92.19 82 GLY A O 1
ATOM 675 N N . GLU A 1 83 ? -10.573 6.389 0.337 1.00 91.38 83 GLU A N 1
ATOM 676 C CA . GLU A 1 83 ? -9.312 6.558 1.082 1.00 91.38 83 GLU A CA 1
ATOM 677 C C . GLU A 1 83 ? -9.488 6.468 2.605 1.00 91.38 83 GLU A C 1
ATOM 679 O O . GLU A 1 83 ? -8.514 6.438 3.351 1.00 91.38 83 GLU A O 1
ATOM 684 N N . GLN A 1 84 ? -10.735 6.455 3.077 1.00 91.88 84 GLN A N 1
ATOM 685 C CA . GLN A 1 84 ? -11.061 6.414 4.495 1.00 91.88 84 GLN A CA 1
ATOM 686 C C . GLN A 1 84 ? -11.306 4.971 4.955 1.00 91.88 84 GLN A C 1
ATOM 688 O O . GLN A 1 84 ? -11.950 4.205 4.232 1.00 91.88 84 GLN A O 1
ATOM 693 N N . PRO A 1 85 ? -10.857 4.591 6.164 1.00 92.88 85 PRO A N 1
ATOM 694 C CA . PRO A 1 85 ? -11.155 3.279 6.719 1.00 92.88 85 PRO A CA 1
ATOM 695 C C . PRO A 1 85 ? -12.660 3.055 6.879 1.00 92.88 85 PRO A C 1
ATOM 697 O O . PRO A 1 85 ? -13.388 3.905 7.397 1.00 92.88 85 PRO A O 1
ATOM 700 N N . ILE A 1 86 ? -13.124 1.874 6.483 1.00 91.12 86 ILE A N 1
ATOM 701 C CA . ILE A 1 86 ? -14.529 1.481 6.569 1.00 91.12 86 ILE A CA 1
ATOM 702 C C . ILE A 1 86 ? -14.740 0.451 7.674 1.00 91.12 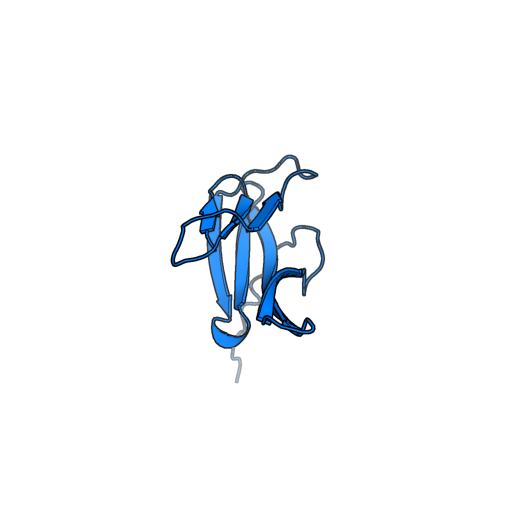86 ILE A C 1
ATOM 704 O O . ILE A 1 86 ? -13.860 -0.347 7.995 1.00 91.12 86 ILE A O 1
ATOM 708 N N . ASN A 1 87 ? -15.939 0.433 8.248 1.00 88.19 87 ASN A N 1
ATOM 709 C CA . ASN A 1 87 ? -16.348 -0.670 9.108 1.00 88.19 87 ASN A CA 1
ATOM 710 C C . ASN A 1 87 ? -16.694 -1.873 8.224 1.00 88.19 87 ASN A C 1
ATOM 712 O O . ASN A 1 87 ? -17.625 -1.793 7.420 1.00 88.19 87 ASN A O 1
ATOM 716 N N . LEU A 1 88 ? -15.985 -2.994 8.380 1.00 70.00 88 LEU A N 1
ATOM 717 C CA . LEU A 1 88 ? -16.421 -4.256 7.784 1.00 70.00 88 LEU A CA 1
ATOM 718 C C . LEU A 1 88 ? -17.629 -4.772 8.567 1.00 70.00 88 LEU A C 1
ATOM 720 O O . LEU A 1 88 ? -17.498 -5.536 9.520 1.00 70.00 88 LEU A O 1
ATOM 724 N N . GLN A 1 89 ? -18.831 -4.387 8.145 1.00 62.84 89 GLN A N 1
ATOM 725 C CA . GLN A 1 89 ? -19.983 -5.233 8.411 1.00 62.84 89 GLN A CA 1
ATOM 726 C C . GLN A 1 89 ? -19.829 -6.450 7.508 1.00 62.84 89 GLN A C 1
ATOM 728 O O . GLN A 1 89 ? -20.141 -6.399 6.320 1.00 62.84 89 GLN A O 1
ATOM 733 N N . ILE A 1 90 ? -19.293 -7.541 8.061 1.00 52.12 90 ILE A N 1
ATOM 734 C CA . ILE A 1 90 ? -19.424 -8.852 7.435 1.00 52.12 90 ILE A CA 1
ATOM 735 C C . ILE A 1 90 ? -20.927 -9.086 7.358 1.00 52.12 90 ILE A C 1
ATOM 737 O O . ILE A 1 90 ? -21.567 -9.427 8.354 1.00 52.12 90 ILE A O 1
ATOM 741 N N . GLY A 1 91 ? -21.501 -8.836 6.182 1.00 46.94 91 GLY A N 1
ATOM 742 C CA . GLY A 1 91 ? -22.817 -9.330 5.851 1.00 46.94 91 GLY A CA 1
ATOM 743 C C . GLY A 1 91 ? -22.728 -10.827 6.053 1.00 46.94 91 GLY A C 1
ATOM 744 O O . GLY A 1 91 ? -22.088 -11.526 5.270 1.00 46.94 91 GLY A O 1
ATOM 745 N N . LYS A 1 92 ? -23.294 -11.313 7.157 1.00 41.53 92 LYS A N 1
ATOM 746 C CA . LYS A 1 92 ? -23.608 -12.720 7.315 1.00 41.53 92 LYS A CA 1
ATOM 747 C C . LYS A 1 92 ? -24.546 -12.990 6.149 1.00 41.53 92 LYS A C 1
ATOM 749 O O . LYS A 1 92 ? -25.722 -12.648 6.221 1.00 41.53 92 LYS A O 1
ATOM 754 N N . GLN A 1 93 ? -24.004 -13.458 5.029 1.00 49.25 93 GLN A N 1
ATOM 755 C CA . GLN A 1 93 ? -24.815 -13.897 3.915 1.00 49.25 93 GLN A CA 1
ATOM 756 C C . GLN A 1 93 ? -25.435 -15.197 4.406 1.00 49.25 93 GLN A C 1
ATOM 758 O O . GLN A 1 93 ? -24.890 -16.283 4.235 1.00 49.25 93 GLN A O 1
ATOM 763 N N . SER A 1 94 ? -26.519 -15.043 5.167 1.00 47.16 94 SER A N 1
ATOM 764 C CA . SER A 1 94 ? -27.474 -16.094 5.430 1.00 47.16 94 SER A CA 1
ATOM 765 C C . SER A 1 94 ? -27.894 -16.571 4.054 1.00 47.16 94 SER A C 1
ATOM 767 O O . SER A 1 94 ? -28.594 -15.869 3.327 1.00 47.16 94 SER A O 1
ATOM 769 N N . ILE A 1 95 ? -27.382 -17.728 3.657 1.00 49.75 95 ILE A N 1
ATOM 770 C CA . ILE A 1 95 ? -27.965 -18.477 2.561 1.00 49.75 95 ILE A CA 1
ATOM 771 C C . ILE A 1 95 ? -29.246 -19.055 3.162 1.00 49.75 95 ILE A C 1
ATOM 773 O O . ILE A 1 95 ? -29.256 -20.158 3.698 1.00 49.75 95 ILE A O 1
ATOM 777 N N . GLU A 1 96 ? -30.292 -18.237 3.213 1.00 50.19 96 GLU A N 1
ATOM 778 C CA . GLU A 1 96 ? -31.651 -18.731 3.364 1.00 50.19 96 GLU A CA 1
ATOM 779 C C . GLU A 1 96 ? -32.170 -19.006 1.960 1.00 50.19 96 GLU A C 1
ATOM 781 O O . GLU A 1 96 ? -32.442 -18.068 1.207 1.00 50.19 96 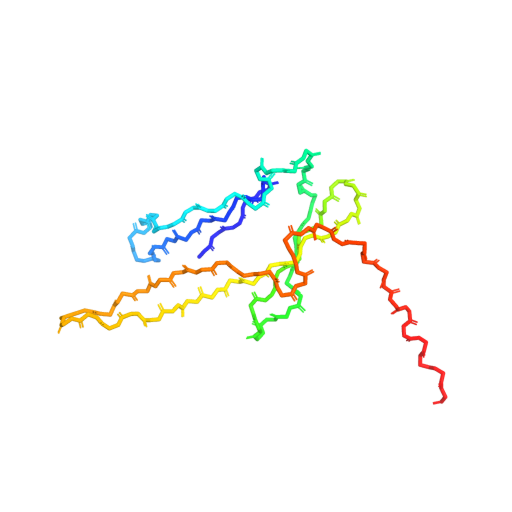GLU A O 1
ATOM 786 N N . SER A 1 97 ? -32.249 -20.290 1.611 1.00 48.22 97 SER A N 1
ATOM 787 C CA . SER A 1 97 ? -33.375 -20.985 0.955 1.00 48.22 97 SER A CA 1
ATOM 788 C C . SER A 1 97 ? -32.889 -22.305 0.369 1.00 48.22 97 SER A C 1
ATOM 790 O O . SER A 1 97 ? -32.013 -22.264 -0.522 1.00 48.22 97 SER A O 1
#

Radius of gyration: 16.1 Å; chains: 1; bounding box: 52×32×42 Å

Sequence (97 aa):
MRLSKDGVVQFFYVDTGEIIQTDKLLENLDVNTNSWTHVDYEKNIIGLGLDTGQVLIFRHEYKLKYGDDYRTVIPSITYPYGEQPINLQIGKQSIES